Protein AF-A0A3D4V5X7-F1 (afdb_monomer)

Structure (mmCIF, N/CA/C/O backbone):
data_AF-A0A3D4V5X7-F1
#
_entry.id   AF-A0A3D4V5X7-F1
#
loop_
_atom_site.group_PDB
_atom_site.id
_atom_site.type_symbol
_atom_site.label_atom_id
_atom_site.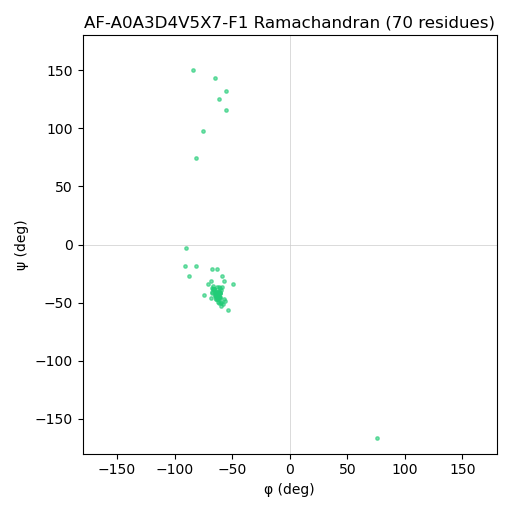label_alt_id
_atom_site.label_comp_id
_atom_site.label_asym_id
_atom_site.label_entity_id
_atom_site.label_seq_id
_atom_site.pdbx_PDB_ins_code
_atom_site.Cartn_x
_atom_site.Cartn_y
_atom_site.Cartn_z
_atom_site.occupancy
_atom_site.B_iso_or_equiv
_atom_site.auth_seq_id
_atom_site.auth_comp_id
_atom_site.auth_asym_id
_atom_site.auth_atom_id
_atom_site.pdbx_PDB_model_num
ATOM 1 N N . MET A 1 1 ? 22.083 -15.475 -13.160 1.00 47.94 1 MET A N 1
ATOM 2 C CA . MET A 1 1 ? 20.958 -14.574 -12.822 1.00 47.94 1 MET A CA 1
ATOM 3 C C . MET A 1 1 ? 19.866 -14.804 -13.854 1.00 47.94 1 MET A C 1
ATOM 5 O O . MET A 1 1 ? 20.142 -14.614 -15.030 1.00 47.94 1 MET A O 1
ATOM 9 N N . LYS A 1 2 ? 18.687 -15.308 -13.455 1.00 50.44 2 LYS A N 1
ATOM 10 C CA . LYS A 1 2 ? 17.535 -15.454 -14.366 1.00 50.44 2 LYS A CA 1
ATOM 11 C C . LYS A 1 2 ? 17.241 -14.081 -14.979 1.00 50.44 2 LYS A C 1
ATOM 13 O O . LYS A 1 2 ? 17.210 -13.101 -14.238 1.00 50.44 2 LYS A O 1
ATOM 18 N N . HIS A 1 3 ? 17.070 -14.007 -16.296 1.00 59.16 3 HIS A N 1
ATOM 19 C CA . HIS A 1 3 ? 16.644 -12.780 -16.966 1.00 59.16 3 HIS A CA 1
ATOM 20 C C . HIS A 1 3 ? 15.328 -12.331 -16.312 1.00 59.16 3 HIS A C 1
ATOM 22 O O . HIS A 1 3 ? 14.353 -13.081 -16.319 1.00 59.16 3 HIS A O 1
ATOM 28 N N . LEU A 1 4 ? 15.325 -11.173 -15.648 1.00 67.75 4 LEU A N 1
ATOM 29 C CA . LEU A 1 4 ? 14.125 -10.644 -15.007 1.00 67.75 4 LEU A CA 1
ATOM 30 C C . LEU A 1 4 ? 13.233 -10.100 -16.117 1.00 67.75 4 LEU A C 1
ATOM 32 O O . LEU A 1 4 ? 13.468 -9.018 -16.644 1.00 67.75 4 LEU A O 1
ATOM 36 N N . ASP A 1 5 ? 12.266 -10.911 -16.520 1.00 85.38 5 ASP A N 1
ATOM 37 C CA . ASP A 1 5 ? 11.235 -10.515 -17.466 1.00 85.38 5 ASP A CA 1
ATOM 38 C C . ASP A 1 5 ? 10.419 -9.337 -16.879 1.00 85.38 5 ASP A C 1
ATOM 40 O O . ASP A 1 5 ? 9.903 -9.444 -15.757 1.00 85.38 5 ASP A O 1
ATOM 44 N N . PRO A 1 6 ? 10.295 -8.202 -17.592 1.00 84.88 6 PRO A N 1
ATOM 45 C CA . PRO A 1 6 ? 9.515 -7.042 -17.159 1.00 84.88 6 PRO A CA 1
ATOM 46 C C . PRO A 1 6 ? 8.094 -7.376 -16.698 1.00 84.88 6 PRO A C 1
ATOM 48 O O . PRO A 1 6 ? 7.593 -6.750 -15.758 1.00 84.88 6 PRO A O 1
ATOM 51 N N . ALA A 1 7 ? 7.444 -8.372 -17.310 1.00 88.31 7 ALA A N 1
ATOM 52 C CA . ALA A 1 7 ? 6.100 -8.789 -16.917 1.00 88.31 7 ALA A CA 1
ATOM 53 C C . ALA A 1 7 ? 6.078 -9.405 -15.506 1.00 88.31 7 ALA A C 1
ATOM 55 O O . ALA A 1 7 ? 5.185 -9.102 -14.706 1.00 88.31 7 ALA A O 1
ATOM 56 N N . HIS A 1 8 ? 7.101 -10.187 -15.150 1.00 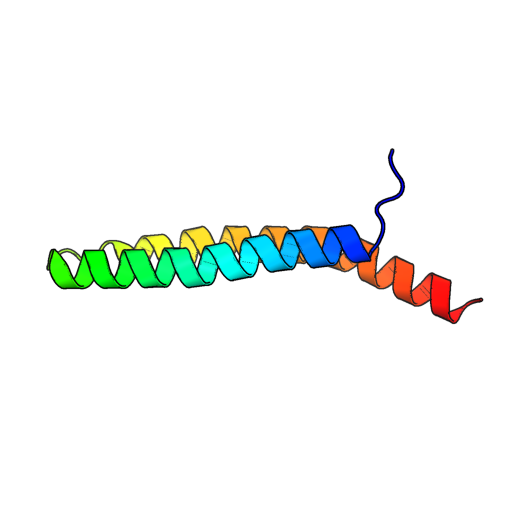89.62 8 HIS A N 1
ATOM 57 C CA . HIS A 1 8 ? 7.263 -10.728 -13.799 1.00 89.62 8 HIS A CA 1
ATOM 58 C C . HIS A 1 8 ? 7.483 -9.615 -12.767 1.00 89.62 8 HIS A C 1
ATOM 60 O O . HIS A 1 8 ? 6.887 -9.642 -11.689 1.00 89.62 8 HIS A O 1
ATOM 66 N N . MET A 1 9 ? 8.276 -8.594 -13.106 1.00 89.50 9 MET A N 1
ATOM 67 C CA . MET A 1 9 ? 8.527 -7.451 -12.218 1.00 89.50 9 MET A CA 1
ATOM 68 C C . MET A 1 9 ? 7.252 -6.644 -11.945 1.00 89.50 9 MET A C 1
ATOM 70 O O . MET A 1 9 ? 6.957 -6.311 -10.795 1.00 89.50 9 MET A O 1
ATOM 74 N N . ARG A 1 10 ? 6.463 -6.367 -12.993 1.00 90.81 10 ARG A N 1
ATOM 75 C CA . ARG A 1 10 ? 5.171 -5.670 -12.875 1.00 90.81 10 ARG A CA 1
ATOM 76 C C . ARG A 1 10 ? 4.164 -6.490 -12.070 1.00 90.81 10 ARG A C 1
ATOM 78 O O . ARG A 1 10 ? 3.466 -5.932 -11.227 1.00 90.81 10 ARG A O 1
ATOM 85 N N . THR A 1 11 ? 4.125 -7.805 -12.282 1.00 93.75 11 THR A N 1
ATOM 86 C CA . THR A 1 11 ? 3.259 -8.719 -11.521 1.00 93.75 11 THR A CA 1
ATOM 87 C C . THR A 1 11 ? 3.617 -8.719 -10.039 1.00 93.75 11 THR A C 1
ATOM 89 O O . THR A 1 11 ? 2.731 -8.550 -9.203 1.00 93.75 11 THR A O 1
ATOM 92 N N . GLY A 1 12 ? 4.909 -8.827 -9.707 1.00 92.56 12 GLY A N 1
ATOM 93 C CA . GLY A 1 12 ? 5.384 -8.775 -8.325 1.00 92.56 12 GLY A CA 1
ATOM 94 C C . GLY A 1 12 ? 4.956 -7.489 -7.617 1.00 92.56 12 GLY A C 1
ATOM 95 O O . GLY A 1 12 ? 4.370 -7.552 -6.537 1.00 92.56 12 GLY A O 1
ATOM 96 N N . LEU A 1 13 ? 5.156 -6.327 -8.249 1.00 94.75 13 LEU A N 1
ATOM 97 C CA . LEU A 1 13 ? 4.703 -5.049 -7.693 1.00 94.75 13 LEU A CA 1
ATOM 98 C C . LEU A 1 13 ? 3.172 -4.988 -7.544 1.00 94.75 13 LEU A C 1
ATOM 100 O O . LEU A 1 13 ? 2.682 -4.508 -6.523 1.00 94.75 13 LEU A O 1
ATOM 104 N N . ARG A 1 14 ? 2.410 -5.499 -8.522 1.00 95.94 14 ARG A N 1
ATOM 105 C CA . ARG A 1 14 ? 0.937 -5.507 -8.480 1.00 95.94 14 ARG A CA 1
ATOM 106 C C . ARG A 1 14 ? 0.405 -6.327 -7.309 1.00 95.94 14 ARG A C 1
ATOM 108 O O . ARG A 1 14 ? -0.511 -5.877 -6.630 1.00 95.94 14 ARG A O 1
ATOM 115 N N . VAL A 1 15 ? 0.984 -7.500 -7.056 1.00 97.00 15 VAL A N 1
ATOM 116 C CA . VAL A 1 15 ? 0.597 -8.352 -5.921 1.00 97.00 15 VAL A CA 1
ATOM 117 C C . VAL A 1 15 ? 0.833 -7.630 -4.595 1.00 97.00 15 VAL A C 1
ATOM 119 O O . VAL A 1 15 ? -0.070 -7.600 -3.764 1.00 97.00 15 VAL A O 1
ATOM 122 N N . HIS A 1 16 ? 1.988 -6.982 -4.416 1.00 96.25 16 HIS A N 1
ATOM 123 C CA . HIS A 1 16 ? 2.273 -6.227 -3.190 1.00 96.25 16 HIS A CA 1
ATOM 124 C C . HIS A 1 16 ? 1.344 -5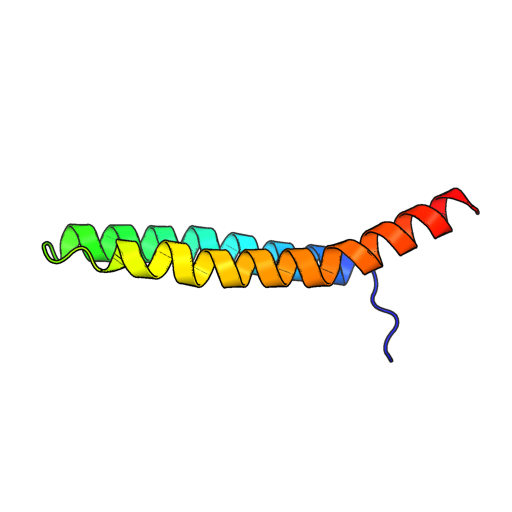.017 -3.028 1.00 96.25 16 HIS A C 1
ATOM 126 O O . HIS A 1 16 ? 0.884 -4.750 -1.922 1.00 96.25 16 HIS A O 1
ATOM 132 N N . ALA A 1 17 ? 1.013 -4.316 -4.117 1.00 97.06 17 ALA A N 1
ATOM 133 C CA . ALA A 1 17 ? 0.063 -3.206 -4.081 1.00 97.06 17 ALA A CA 1
ATOM 134 C C . ALA A 1 17 ? -1.352 -3.663 -3.684 1.00 97.06 17 ALA A C 1
ATOM 136 O O . ALA A 1 17 ? -1.987 -3.033 -2.842 1.00 97.06 17 ALA A O 1
ATOM 137 N N . ILE A 1 18 ? -1.836 -4.778 -4.243 1.00 98.06 18 ILE A N 1
ATOM 138 C CA . ILE A 1 18 ? -3.142 -5.353 -3.882 1.00 98.06 18 ILE A CA 1
ATOM 139 C C . ILE A 1 18 ? -3.139 -5.804 -2.418 1.00 98.06 18 ILE A C 1
ATOM 141 O O . ILE A 1 18 ? -4.055 -5.459 -1.675 1.00 98.06 18 ILE A O 1
ATOM 145 N N . ALA A 1 19 ? -2.099 -6.526 -1.989 1.00 97.56 19 ALA A N 1
ATOM 146 C CA . ALA A 1 19 ? -1.959 -6.982 -0.609 1.00 97.56 19 ALA A CA 1
ATOM 147 C C . ALA A 1 19 ? -1.928 -5.809 0.382 1.00 97.56 19 ALA A C 1
ATOM 149 O O . ALA A 1 19 ? -2.564 -5.884 1.430 1.00 97.56 19 ALA A O 1
ATOM 150 N N . PHE A 1 20 ? -1.256 -4.708 0.029 1.00 96.44 20 PHE A N 1
ATOM 151 C CA . PHE A 1 20 ? -1.254 -3.480 0.818 1.00 96.44 20 PHE A CA 1
ATOM 152 C C . PHE A 1 20 ? -2.668 -2.910 0.977 1.00 96.44 20 PHE A C 1
ATOM 154 O O . PHE A 1 20 ? -3.114 -2.697 2.100 1.00 96.44 20 PHE A O 1
ATOM 161 N N . VAL A 1 21 ? -3.400 -2.705 -0.123 1.00 97.75 21 VAL A N 1
ATOM 162 C CA . VAL A 1 21 ? -4.750 -2.114 -0.075 1.00 97.75 21 VAL A CA 1
ATOM 163 C C . VAL A 1 21 ? -5.714 -2.994 0.721 1.00 97.75 21 VAL A C 1
ATOM 165 O O . VAL A 1 21 ? -6.393 -2.504 1.621 1.00 97.75 21 VAL A O 1
ATOM 168 N N . VAL A 1 22 ? -5.750 -4.295 0.422 1.00 98.31 22 VAL A N 1
ATOM 169 C CA . VAL A 1 22 ? -6.646 -5.246 1.097 1.00 98.31 22 VAL A CA 1
ATOM 170 C C . VAL A 1 22 ? -6.283 -5.383 2.577 1.00 98.31 22 VAL A C 1
ATOM 172 O O . VAL A 1 22 ? -7.168 -5.342 3.430 1.00 98.31 22 VAL A O 1
ATOM 175 N N . GLY A 1 23 ? -4.991 -5.497 2.896 1.00 97.75 23 GLY A N 1
ATOM 176 C CA . GLY A 1 23 ? -4.506 -5.628 4.269 1.00 97.75 23 GLY A CA 1
ATOM 177 C C . GLY A 1 23 ? -4.804 -4.395 5.120 1.00 97.75 23 GLY A C 1
ATOM 178 O O . GLY A 1 23 ? -5.348 -4.525 6.216 1.00 97.75 23 GLY A O 1
ATOM 179 N N . ILE A 1 24 ? -4.524 -3.195 4.602 1.00 97.62 24 ILE A N 1
ATOM 180 C CA . ILE A 1 24 ? -4.824 -1.940 5.303 1.00 97.62 24 ILE A CA 1
ATOM 181 C C . ILE A 1 24 ? -6.331 -1.754 5.491 1.00 97.62 24 ILE A C 1
ATOM 183 O O . ILE A 1 24 ? -6.749 -1.375 6.582 1.00 97.62 24 ILE A O 1
ATOM 187 N N . ALA A 1 25 ? -7.156 -2.060 4.484 1.00 98.06 25 ALA A N 1
ATOM 188 C CA . ALA A 1 25 ? -8.610 -1.980 4.618 1.00 98.06 25 ALA A CA 1
ATOM 189 C C . ALA A 1 25 ? -9.136 -2.923 5.714 1.00 98.06 25 ALA A C 1
ATOM 191 O O . ALA A 1 25 ? -9.911 -2.500 6.570 1.00 98.06 25 ALA A O 1
ATOM 192 N N . ALA A 1 26 ? -8.669 -4.176 5.738 1.00 98.12 26 ALA A N 1
ATOM 193 C CA . ALA A 1 26 ? -9.042 -5.138 6.771 1.00 98.12 26 ALA A CA 1
ATOM 194 C C . ALA A 1 26 ? -8.607 -4.675 8.171 1.00 98.12 26 ALA A C 1
ATOM 196 O O . ALA A 1 26 ? -9.400 -4.711 9.111 1.00 98.12 26 ALA A O 1
ATOM 197 N N . MET A 1 27 ? -7.372 -4.187 8.314 1.00 97.38 27 MET A N 1
ATOM 198 C CA . MET A 1 27 ? -6.874 -3.684 9.596 1.00 97.38 27 MET A CA 1
ATOM 199 C C . MET A 1 27 ? -7.600 -2.422 10.060 1.00 97.38 27 MET A C 1
ATOM 201 O O . MET A 1 27 ? -7.869 -2.291 11.251 1.00 97.38 27 MET A O 1
ATOM 205 N N . LEU A 1 28 ? -7.979 -1.530 9.142 1.00 97.19 28 LEU A N 1
ATOM 206 C CA . LEU A 1 28 ? -8.793 -0.359 9.456 1.00 97.19 28 LEU A CA 1
ATOM 207 C C . LEU A 1 28 ? -10.164 -0.771 10.003 1.00 97.19 28 LEU A C 1
ATOM 209 O O . LEU A 1 28 ? -10.575 -0.260 11.042 1.00 97.19 28 LEU A O 1
ATOM 213 N N . ILE A 1 29 ? -10.835 -1.727 9.349 1.00 97.94 29 ILE A N 1
ATOM 214 C CA . ILE A 1 29 ? -12.115 -2.275 9.821 1.00 97.94 29 ILE A CA 1
ATOM 215 C C . ILE A 1 29 ? -11.948 -2.852 11.229 1.00 97.94 29 ILE A C 1
ATOM 217 O O . ILE A 1 29 ? -12.689 -2.473 12.132 1.00 97.94 29 ILE A O 1
ATOM 221 N N . ILE A 1 30 ? -10.947 -3.714 11.440 1.00 97.81 30 ILE A N 1
ATOM 222 C CA . ILE A 1 30 ? -10.680 -4.316 12.754 1.00 97.81 30 ILE A CA 1
ATOM 223 C C . ILE A 1 30 ? -10.458 -3.231 13.801 1.00 97.81 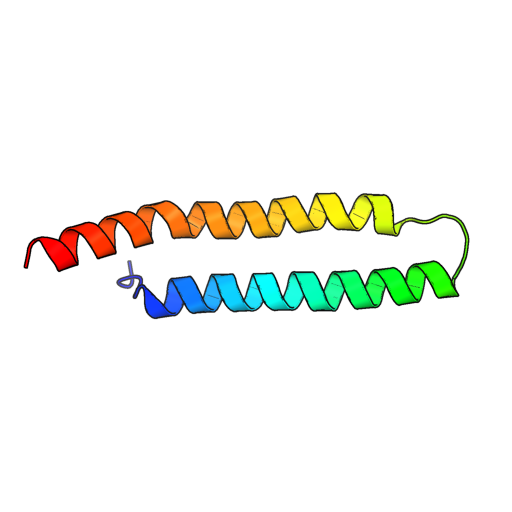30 ILE A C 1
ATOM 225 O O . ILE A 1 30 ? -11.050 -3.306 14.874 1.00 97.81 30 ILE A O 1
ATOM 229 N N . ASN A 1 31 ? -9.639 -2.221 13.505 1.00 97.31 31 ASN A N 1
ATOM 230 C CA . ASN A 1 31 ? -9.289 -1.204 14.482 1.00 97.31 31 ASN A CA 1
ATOM 231 C C . ASN A 1 31 ? -10.485 -0.319 14.859 1.00 97.31 31 ASN A C 1
ATOM 233 O O . ASN A 1 31 ? -10.634 0.016 16.030 1.00 97.31 31 ASN A O 1
ATOM 237 N N . VAL A 1 32 ? -11.359 0.009 13.903 1.00 96.56 32 VAL A N 1
ATOM 238 C CA . VAL A 1 32 ? -12.613 0.721 14.192 1.00 96.56 32 VAL A CA 1
ATOM 239 C C . VAL A 1 32 ? -13.536 -0.137 15.058 1.00 96.56 32 VAL A C 1
ATOM 241 O O . VAL A 1 32 ? -14.085 0.366 16.033 1.00 96.56 32 VAL A O 1
ATOM 244 N N . LEU A 1 33 ? -13.667 -1.432 14.755 1.00 98.06 33 LEU A N 1
ATOM 245 C CA . LEU A 1 33 ? -14.511 -2.354 15.524 1.00 98.06 33 LEU A CA 1
ATOM 246 C C . LEU A 1 33 ? -13.982 -2.630 16.939 1.00 98.06 33 LEU A C 1
ATOM 248 O O . LEU A 1 33 ? -14.776 -2.866 17.845 1.00 98.06 33 LEU A O 1
ATOM 252 N N . THR A 1 34 ? -12.662 -2.612 17.142 1.00 97.38 34 THR A N 1
ATOM 253 C CA . THR A 1 34 ? -12.053 -2.792 18.474 1.00 97.38 34 THR A CA 1
ATOM 254 C C . THR A 1 34 ? -12.037 -1.515 19.311 1.00 97.38 34 THR A C 1
ATOM 256 O O . THR A 1 34 ? -11.923 -1.602 20.531 1.00 97.38 34 THR A O 1
ATOM 259 N N . GLY A 1 35 ? -12.191 -0.343 18.693 1.00 93.56 35 GLY A N 1
ATOM 260 C CA . GLY A 1 35 ? -12.149 0.939 19.390 1.00 93.56 35 GLY A CA 1
ATOM 261 C C . GLY A 1 35 ? -10.730 1.371 19.771 1.00 93.56 35 GLY A C 1
ATOM 262 O O . GLY A 1 35 ? -9.731 0.868 19.255 1.00 93.56 35 GLY A O 1
ATOM 263 N N . ALA A 1 36 ? -10.634 2.370 20.649 1.00 93.69 36 ALA A N 1
ATOM 264 C CA . ALA A 1 36 ? -9.353 2.955 21.031 1.00 93.69 36 ALA A CA 1
ATOM 265 C C . ALA A 1 36 ? -8.452 1.947 21.782 1.00 93.69 36 ALA A C 1
ATOM 267 O O . ALA A 1 36 ? -8.955 1.191 22.614 1.00 93.69 36 ALA A O 1
ATOM 268 N N . PRO A 1 37 ? -7.121 1.980 21.565 1.00 92.75 37 PRO A N 1
ATOM 269 C CA . PRO A 1 37 ? -6.373 2.933 20.736 1.00 92.75 37 PRO A CA 1
ATOM 270 C C . PRO A 1 37 ? -6.322 2.575 19.235 1.00 92.75 37 PRO A C 1
ATOM 272 O O . PRO A 1 37 ? -6.284 1.408 18.841 1.00 92.75 37 PRO A O 1
ATOM 275 N N . TYR A 1 38 ? -6.238 3.598 18.376 1.00 94.69 38 TYR A N 1
ATOM 276 C CA . TYR A 1 38 ? -6.171 3.428 16.917 1.00 94.69 38 TYR A CA 1
ATOM 277 C C . TYR A 1 38 ? -4.757 3.087 16.412 1.00 94.69 38 TYR A C 1
ATOM 279 O O . TYR A 1 38 ? -4.054 3.919 15.837 1.00 94.69 38 TYR A O 1
ATOM 287 N N . TRP A 1 39 ? -4.324 1.845 16.639 1.00 95.31 39 TRP A N 1
ATOM 288 C CA . TRP A 1 39 ? -3.006 1.328 16.253 1.00 95.31 39 TRP A CA 1
ATOM 289 C C . TRP A 1 39 ? -2.755 1.295 14.736 1.00 95.31 39 TRP A C 1
ATOM 291 O O . TRP A 1 39 ? -1.597 1.316 14.310 1.00 95.31 39 TRP A O 1
ATOM 301 N N . VAL A 1 40 ? -3.805 1.301 13.907 1.00 95.62 40 VAL A N 1
ATOM 302 C CA . VAL A 1 40 ? -3.685 1.292 12.440 1.00 95.62 40 VAL A CA 1
ATOM 303 C C . VAL A 1 40 ? -2.899 2.501 11.923 1.00 95.62 40 VAL A C 1
ATOM 305 O O . VAL A 1 40 ? -2.214 2.395 10.907 1.00 95.62 40 VAL A O 1
ATOM 308 N N . ALA A 1 41 ? -2.904 3.617 12.665 1.00 93.94 41 ALA A N 1
ATOM 309 C CA . ALA A 1 41 ? -2.149 4.825 12.338 1.00 93.94 41 ALA A CA 1
ATOM 310 C C . ALA A 1 41 ? -0.637 4.575 12.189 1.00 93.94 41 ALA A C 1
ATOM 312 O O . ALA A 1 41 ? 0.006 5.221 11.367 1.00 93.94 41 ALA A O 1
ATOM 313 N N . TRP A 1 42 ? -0.077 3.614 12.930 1.00 95.56 42 TRP A N 1
ATOM 314 C CA . TRP A 1 42 ? 1.337 3.228 12.830 1.00 95.56 42 TRP A CA 1
ATOM 315 C C . TRP A 1 42 ? 1.583 2.164 11.758 1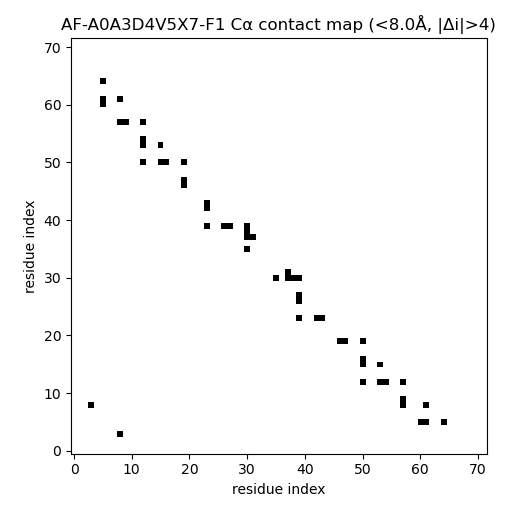.00 95.56 42 TRP A C 1
ATOM 317 O O . TRP A 1 42 ? 2.661 2.098 11.168 1.00 95.56 42 TRP A O 1
ATOM 327 N N . VAL A 1 43 ? 0.571 1.346 11.471 1.00 95.31 43 VAL A N 1
ATOM 328 C CA . VAL A 1 43 ? 0.665 0.250 10.502 1.00 95.31 43 VAL A CA 1
ATOM 329 C C . VAL A 1 43 ? 0.666 0.766 9.067 1.00 95.31 43 VAL A C 1
ATOM 331 O O . VAL A 1 43 ? 1.496 0.322 8.274 1.00 95.31 43 VAL A O 1
ATOM 334 N N . VAL A 1 44 ? -0.197 1.737 8.739 1.00 96.00 44 VAL A N 1
ATOM 335 C CA . VAL A 1 44 ? -0.265 2.333 7.392 1.00 96.00 44 VAL A CA 1
ATOM 336 C C . VAL A 1 44 ? 1.101 2.846 6.909 1.00 96.00 44 VAL A C 1
ATOM 338 O O . VAL A 1 44 ? 1.544 2.392 5.851 1.00 96.00 44 VAL A O 1
ATOM 341 N N . PRO A 1 45 ? 1.810 3.742 7.630 1.00 96.50 45 PRO A N 1
ATOM 342 C CA . PRO A 1 45 ? 3.094 4.256 7.162 1.00 96.50 45 PRO A CA 1
ATOM 343 C C . PRO A 1 45 ? 4.175 3.170 7.105 1.00 96.50 45 PRO A C 1
ATOM 345 O 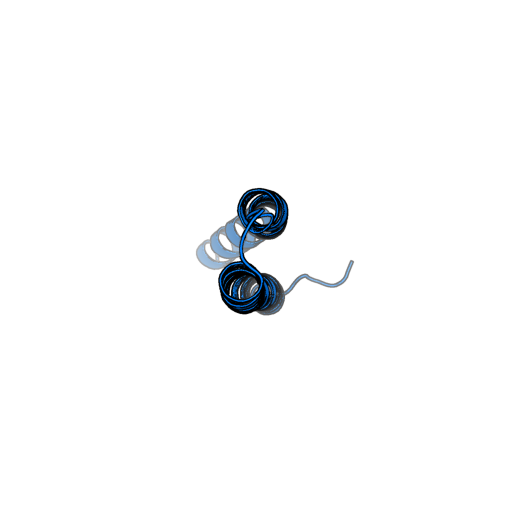O . PRO A 1 45 ? 4.938 3.136 6.141 1.00 96.50 45 PRO A O 1
ATOM 348 N N . GLY A 1 46 ? 4.218 2.243 8.071 1.00 95.56 46 GLY A N 1
ATOM 349 C CA . GLY A 1 46 ? 5.190 1.143 8.067 1.00 95.56 46 GLY A CA 1
ATOM 350 C C . GLY A 1 46 ? 5.057 0.247 6.832 1.00 95.56 46 GLY A C 1
ATOM 351 O O . GLY A 1 46 ? 6.039 -0.049 6.151 1.00 95.56 46 GLY A O 1
ATOM 352 N N . TRP A 1 47 ? 3.826 -0.121 6.482 1.00 96.88 47 TRP A N 1
ATOM 353 C CA . TRP A 1 47 ? 3.554 -0.914 5.284 1.00 96.88 47 TRP A CA 1
ATOM 354 C C . TRP A 1 47 ? 3.757 -0.114 3.989 1.00 96.88 47 TRP A C 1
ATOM 356 O O . TRP A 1 47 ? 4.231 -0.670 2.994 1.00 96.88 47 TRP A O 1
ATOM 366 N N . ALA A 1 48 ? 3.460 1.191 3.989 1.00 96.00 48 ALA A N 1
ATOM 367 C CA . ALA A 1 48 ? 3.649 2.051 2.820 1.00 96.00 48 ALA A CA 1
ATOM 368 C C . ALA A 1 48 ? 5.132 2.157 2.432 1.00 96.00 48 ALA A C 1
ATOM 370 O O . ALA A 1 48 ? 5.461 2.140 1.245 1.00 96.00 48 ALA A O 1
ATOM 371 N N . ILE A 1 49 ? 6.037 2.183 3.418 1.00 97.56 49 ILE A N 1
ATOM 372 C CA . ILE A 1 49 ? 7.490 2.121 3.193 1.00 97.56 49 ILE A CA 1
ATOM 373 C C . ILE A 1 49 ? 7.880 0.810 2.495 1.00 97.56 49 ILE A C 1
ATOM 375 O O . ILE A 1 49 ? 8.688 0.824 1.561 1.00 97.56 49 ILE A O 1
ATOM 379 N N . GLY A 1 50 ? 7.287 -0.319 2.893 1.00 95.31 50 GLY A N 1
ATOM 380 C CA . GLY A 1 50 ? 7.488 -1.609 2.228 1.00 95.31 50 GLY A CA 1
ATOM 381 C C . GLY A 1 50 ? 7.068 -1.570 0.756 1.00 95.31 50 GLY A C 1
ATOM 382 O O . GLY A 1 50 ? 7.862 -1.898 -0.128 1.00 95.31 50 GLY A O 1
ATOM 383 N N . LEU A 1 51 ? 5.858 -1.080 0.468 1.00 96.44 51 LEU A N 1
ATOM 384 C CA . LEU A 1 51 ? 5.367 -0.940 -0.908 1.00 96.44 51 LEU A CA 1
ATOM 385 C C . LEU A 1 51 ? 6.251 -0.001 -1.748 1.00 96.44 51 LEU A C 1
ATOM 387 O O . LEU A 1 51 ? 6.583 -0.323 -2.892 1.00 96.44 51 LEU A O 1
ATOM 391 N N . LEU A 1 52 ? 6.687 1.125 -1.173 1.00 97.06 52 LEU A N 1
ATOM 392 C CA . LEU A 1 52 ? 7.618 2.051 -1.821 1.00 97.06 52 LEU A CA 1
ATOM 393 C C . LEU A 1 52 ? 8.952 1.367 -2.14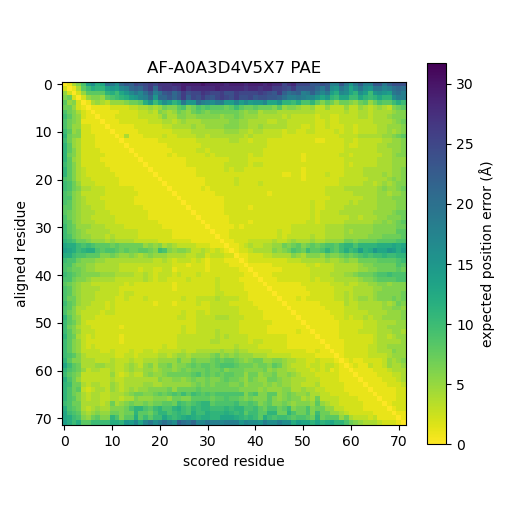5 1.00 97.06 52 LEU A C 1
ATOM 395 O O . LEU A 1 52 ? 9.486 1.536 -3.241 1.00 97.06 52 LEU A O 1
ATOM 399 N N . SER A 1 53 ? 9.468 0.553 -1.226 1.00 96.62 53 SER A N 1
ATOM 400 C CA . SER A 1 53 ? 10.709 -0.204 -1.419 1.00 96.62 53 SER A CA 1
ATOM 401 C C . SER A 1 53 ? 10.594 -1.194 -2.584 1.00 96.62 53 SER A C 1
ATOM 403 O O . SER A 1 53 ? 11.500 -1.279 -3.417 1.00 96.62 53 SER A O 1
ATOM 405 N N . HIS A 1 54 ? 9.453 -1.880 -2.718 1.00 93.88 54 HIS A N 1
ATOM 406 C CA . HIS A 1 54 ? 9.182 -2.743 -3.873 1.00 93.88 54 HIS A CA 1
ATOM 407 C C . HIS A 1 54 ? 9.125 -1.959 -5.185 1.00 93.88 54 HIS A C 1
ATOM 409 O O . HIS A 1 54 ? 9.715 -2.382 -6.182 1.00 93.88 54 HIS A O 1
ATOM 415 N N . TRP A 1 55 ? 8.468 -0.798 -5.193 1.00 94.94 55 TRP A N 1
ATOM 416 C CA . TRP A 1 55 ? 8.428 0.061 -6.375 1.00 94.94 55 TRP A CA 1
ATOM 417 C C . TRP A 1 55 ? 9.828 0.533 -6.793 1.00 94.94 55 TRP A C 1
ATOM 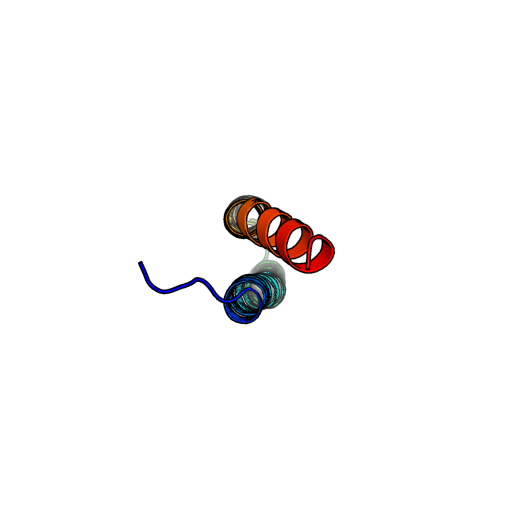419 O O . TRP A 1 55 ? 10.195 0.436 -7.966 1.00 94.94 55 TRP A O 1
ATOM 429 N N . LEU A 1 56 ? 10.647 0.978 -5.836 1.00 94.94 56 LEU A N 1
ATOM 430 C CA . LEU A 1 56 ? 12.023 1.410 -6.088 1.00 94.94 56 LEU A CA 1
ATOM 431 C C . LEU A 1 56 ? 12.898 0.278 -6.644 1.00 94.94 56 LEU A C 1
ATOM 433 O O . LEU A 1 56 ? 13.716 0.528 -7.534 1.00 94.94 56 LEU A O 1
ATOM 437 N N . SER A 1 57 ? 12.693 -0.956 -6.175 1.00 92.44 57 SER A N 1
ATOM 438 C CA . SER A 1 57 ? 13.400 -2.145 -6.665 1.00 92.44 57 SER A CA 1
ATOM 439 C C . SER A 1 57 ? 13.134 -2.409 -8.153 1.00 92.44 57 SER A C 1
ATOM 441 O O . SER A 1 57 ? 14.059 -2.720 -8.906 1.00 92.44 57 SER A O 1
ATOM 443 N N . VAL A 1 58 ? 11.891 -2.213 -8.614 1.00 92.81 58 VAL A N 1
ATOM 444 C CA . VAL A 1 58 ? 11.513 -2.500 -10.008 1.00 92.81 58 VAL A CA 1
ATOM 445 C C . VAL A 1 58 ? 11.661 -1.312 -10.963 1.00 92.81 58 VAL A C 1
ATOM 447 O O . VAL A 1 58 ? 11.754 -1.511 -12.174 1.00 92.81 58 VAL A O 1
ATOM 450 N N . ARG A 1 59 ? 11.743 -0.077 -10.451 1.00 90.75 59 ARG A N 1
ATOM 451 C CA . ARG A 1 59 ? 11.792 1.149 -11.269 1.00 90.75 59 ARG A CA 1
ATOM 452 C C . ARG A 1 59 ? 12.989 1.202 -12.221 1.00 90.75 59 ARG A C 1
ATOM 454 O O . ARG A 1 59 ? 12.819 1.501 -13.400 1.00 90.75 59 ARG A O 1
ATOM 461 N N . ARG A 1 60 ? 14.207 0.949 -11.725 1.00 88.00 60 ARG A N 1
ATOM 462 C CA . ARG A 1 60 ? 15.433 1.044 -12.546 1.00 88.00 60 ARG A CA 1
ATOM 463 C C . ARG A 1 60 ? 15.508 -0.044 -13.626 1.00 88.00 60 ARG A C 1
ATOM 465 O O . ARG A 1 60 ? 15.834 0.307 -14.758 1.00 88.00 60 ARG A O 1
ATOM 472 N N . PRO A 1 61 ? 15.225 -1.328 -13.334 1.00 87.00 61 PRO A N 1
ATOM 473 C CA . PRO A 1 61 ? 15.259 -2.357 -14.369 1.00 87.00 61 PRO A CA 1
ATOM 474 C C . PRO A 1 61 ? 14.187 -2.163 -15.449 1.00 87.00 61 PRO A C 1
ATOM 476 O O . PRO A 1 61 ? 14.502 -2.331 -16.622 1.00 87.00 61 PRO A O 1
ATOM 479 N N . LEU A 1 62 ? 12.971 -1.732 -15.084 1.00 87.94 62 LEU A N 1
ATOM 480 C CA . LEU A 1 62 ? 11.923 -1.421 -16.065 1.00 87.94 62 LEU A CA 1
ATOM 481 C C . LEU A 1 62 ? 12.329 -0.269 -16.991 1.00 87.94 62 LEU A C 1
ATOM 483 O O . LEU A 1 62 ? 12.228 -0.400 -18.203 1.00 87.94 62 LEU A O 1
ATOM 487 N N . ALA A 1 63 ? 12.873 0.821 -16.441 1.00 88.25 63 ALA A N 1
ATOM 488 C CA . ALA A 1 63 ? 13.337 1.943 -17.258 1.00 88.25 63 ALA A CA 1
ATOM 489 C C . ALA A 1 63 ? 14.442 1.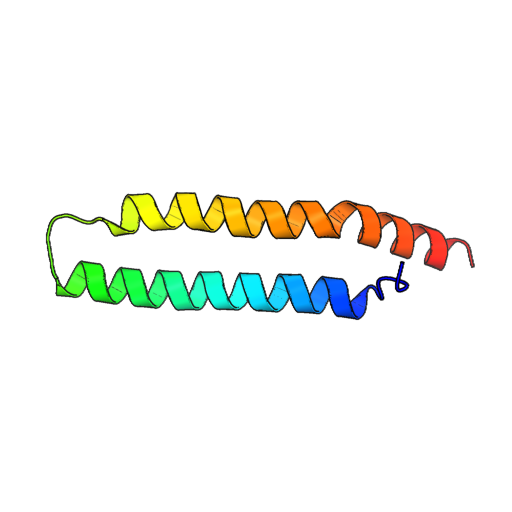537 -18.251 1.00 88.25 63 ALA A C 1
ATOM 491 O O . ALA A 1 63 ? 14.462 2.015 -19.382 1.00 88.25 63 ALA A O 1
ATOM 492 N N . ARG A 1 64 ? 15.351 0.637 -17.845 1.00 87.62 64 ARG A N 1
ATOM 493 C CA . ARG A 1 64 ? 16.394 0.095 -18.732 1.00 87.62 64 ARG A CA 1
ATOM 494 C C . ARG A 1 64 ? 15.813 -0.785 -19.837 1.00 87.62 64 ARG A C 1
ATOM 496 O O . ARG A 1 64 ? 16.285 -0.697 -20.964 1.00 87.62 64 ARG A O 1
ATOM 503 N N . TYR A 1 65 ? 14.819 -1.615 -19.521 1.00 87.56 65 TYR A N 1
ATOM 504 C CA . TYR A 1 65 ? 14.132 -2.436 -20.517 1.00 87.56 65 TYR A CA 1
ATOM 505 C C . TYR A 1 65 ? 13.444 -1.567 -21.577 1.00 87.56 65 TYR A C 1
ATOM 507 O O . TYR A 1 65 ? 13.716 -1.737 -22.761 1.00 87.56 65 TYR A O 1
ATOM 515 N N . ASP A 1 66 ? 12.659 -0.571 -21.152 1.00 86.62 66 ASP A N 1
ATOM 516 C CA . ASP A 1 66 ? 11.948 0.332 -22.065 1.00 86.62 66 ASP A CA 1
ATOM 517 C C . ASP A 1 66 ? 12.923 1.086 -22.997 1.00 86.62 66 ASP A C 1
ATOM 519 O O . ASP A 1 66 ? 12.624 1.322 -24.166 1.00 86.62 66 ASP A O 1
ATOM 523 N N . GLN A 1 67 ? 14.111 1.465 -22.505 1.00 90.06 67 GLN A N 1
ATOM 524 C CA . GLN A 1 67 ? 15.154 2.084 -23.334 1.00 90.06 67 GLN A CA 1
ATOM 525 C C . GLN A 1 67 ? 15.739 1.122 -24.375 1.00 90.06 67 GLN A C 1
ATOM 527 O O . GLN A 1 67 ? 15.970 1.530 -25.510 1.00 90.06 67 GLN A O 1
ATOM 532 N N . GLN A 1 68 ? 15.991 -0.135 -23.999 1.00 88.00 68 GLN A N 1
ATOM 533 C CA . GLN A 1 68 ? 16.516 -1.154 -24.911 1.00 88.00 68 GLN A CA 1
ATOM 534 C C . GLN A 1 68 ? 15.512 -1.524 -26.001 1.00 88.00 68 GLN A C 1
ATOM 536 O O . GLN A 1 68 ? 15.913 -1.735 -27.139 1.00 88.00 68 GLN A O 1
ATOM 541 N N . GLU A 1 69 ? 14.226 -1.602 -25.660 1.00 86.81 69 GLU A N 1
ATOM 542 C CA . GLU A 1 69 ? 13.154 -1.887 -26.613 1.00 86.81 69 GLU A CA 1
ATOM 543 C C . GLU A 1 69 ? 13.011 -0.773 -27.655 1.00 86.81 69 GLU A C 1
ATOM 545 O O . GLU A 1 69 ? 12.906 -1.061 -28.837 1.00 86.81 69 GLU A O 1
ATOM 550 N N . ARG A 1 70 ? 13.109 0.498 -27.243 1.00 88.62 70 ARG A N 1
ATOM 551 C CA . ARG A 1 70 ? 13.063 1.655 -28.160 1.00 88.62 70 ARG A CA 1
ATOM 552 C C . ARG A 1 70 ? 14.263 1.772 -29.100 1.00 88.62 70 ARG A C 1
ATOM 554 O O . ARG A 1 70 ? 14.183 2.506 -30.078 1.00 88.62 70 ARG A O 1
ATOM 561 N N . ALA A 1 71 ? 15.388 1.152 -28.756 1.00 89.19 71 ALA A N 1
ATOM 562 C CA . ALA A 1 71 ? 16.612 1.185 -29.554 1.00 89.19 71 ALA A CA 1
ATOM 563 C C . ALA A 1 71 ? 16.697 0.039 -30.582 1.00 89.19 71 ALA A C 1
ATOM 565 O O . ALA A 1 71 ? 17.683 -0.030 -31.316 1.00 89.19 71 ALA A O 1
ATOM 566 N N . ARG A 1 72 ? 15.714 -0.870 -30.589 1.00 84.56 72 ARG A N 1
ATOM 567 C CA . ARG A 1 72 ? 15.569 -1.974 -31.547 1.00 84.56 72 ARG A CA 1
ATOM 568 C C . ARG A 1 72 ? 14.589 -1.595 -32.646 1.00 84.56 72 ARG A C 1
ATOM 570 O O . ARG A 1 72 ? 14.826 -2.063 -33.778 1.00 84.56 72 ARG A O 1
#

Solvent-accessible surface area (backbone atoms only — not comparable to full-atom values): 4185 Å² total; per-residue (Å²): 129,81,82,80,50,64,67,59,51,54,48,55,47,49,52,51,53,50,50,49,54,55,49,51,52,52,45,47,53,50,34,63,76,69,38,83,74,68,61,50,73,62,47,55,59,59,50,48,52,52,52,50,51,51,49,60,68,44,48,61,61,47,56,52,50,58,53,54,62,76,73,106

Mean predicted aligned error: 4.74 Å

Secondary structure (DSSP, 8-state):
-----HHHHHHHHHHHHHHHHHHHHHHHHHHHHH-SS-THHHHHHHHHHHHHHHHHHHHHHHHHHHHHHHT-

Organism: NCBI:txid173480

Radius of gyration: 17.0 Å; Cα contacts (8 Å, |Δi|>4): 27; chains: 1; bounding box: 36×20×53 Å

Sequence (72 aa):
MKHLDPAHMRTGLRVHAIAFVVGIAAMLIINVLTGAPYWVAWVVPGWAIGLLSHWLSVRRPLARYDQQERAR

InterPro domains:
  IPR025698 2TM domain [PF13239] (9-59)

Foldseek 3Di:
DPDPDLVNLVVVLVVLVVCLVVVLVVLQVVQVVVDPDNPSVVVNVVSVVVSVVSCVVSVVVNVVVVVVVVVD

pLDDT: mean 91.59, std 9.59, range [47.94, 98.31]